Protein AF-A0A8T6W7Z4-F1 (afdb_monomer_lite)

Structure (mmCIF, N/CA/C/O backbone):
data_AF-A0A8T6W7Z4-F1
#
_entry.id   AF-A0A8T6W7Z4-F1
#
loop_
_atom_site.group_PDB
_atom_site.id
_atom_site.type_symbol
_atom_site.label_atom_id
_atom_site.label_alt_id
_atom_site.label_comp_id
_atom_site.label_asym_id
_atom_site.label_entity_id
_atom_site.label_seq_id
_atom_site.pdbx_PDB_ins_code
_atom_site.Cartn_x
_atom_site.Cartn_y
_atom_site.Cartn_z
_atom_site.occupancy
_atom_site.B_iso_or_equiv
_atom_site.auth_seq_id
_atom_site.auth_comp_i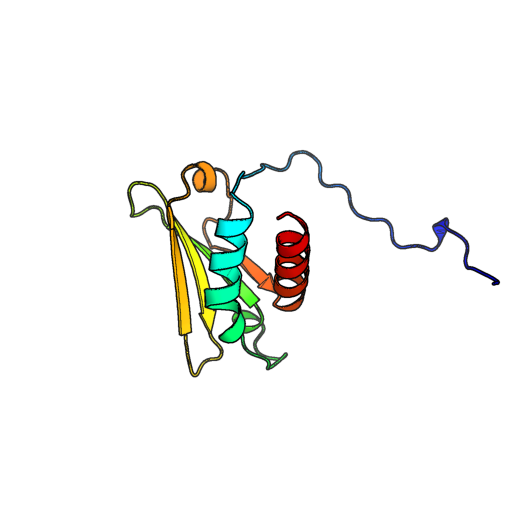d
_atom_site.auth_asym_id
_atom_site.auth_atom_id
_atom_site.pdbx_PDB_model_num
ATOM 1 N N . LEU A 1 1 ? 19.194 14.236 -30.944 1.00 69.56 1 LEU A N 1
ATOM 2 C CA . LEU A 1 1 ? 19.166 12.985 -30.153 1.00 69.56 1 LEU A CA 1
ATOM 3 C C . LEU A 1 1 ? 18.743 11.863 -31.085 1.00 69.56 1 LEU A C 1
ATOM 5 O O . LEU A 1 1 ? 17.796 12.066 -31.831 1.00 69.56 1 LEU A O 1
ATOM 9 N N . VAL A 1 2 ? 19.471 10.748 -31.095 1.00 80.56 2 VAL A N 1
ATOM 10 C CA . VAL A 1 2 ? 19.070 9.522 -31.805 1.00 80.56 2 VAL A CA 1
ATOM 11 C C . VAL A 1 2 ? 18.294 8.666 -30.802 1.00 80.56 2 VAL A C 1
ATOM 13 O O . VAL A 1 2 ? 18.743 8.539 -29.665 1.00 80.56 2 VAL A O 1
ATOM 16 N N . GLY A 1 3 ? 17.121 8.162 -31.186 1.00 91.44 3 GLY A N 1
ATOM 17 C CA . GLY A 1 3 ? 16.239 7.356 -30.331 1.00 91.44 3 GLY A CA 1
ATOM 18 C C . GLY A 1 3 ? 16.097 5.913 -30.821 1.00 91.44 3 GLY A C 1
ATOM 19 O O . GLY A 1 3 ? 16.642 5.560 -31.866 1.00 91.44 3 GLY A O 1
ATOM 20 N N . LEU A 1 4 ? 15.353 5.106 -30.062 1.00 91.94 4 LEU A N 1
ATOM 21 C CA . LEU A 1 4 ? 14.925 3.758 -30.450 1.00 91.94 4 LEU A CA 1
ATOM 22 C C . LEU A 1 4 ? 13.531 3.798 -31.106 1.00 91.94 4 LEU A C 1
ATOM 24 O O . LEU A 1 4 ? 12.775 4.745 -30.855 1.00 91.94 4 LEU A O 1
ATOM 28 N N . PRO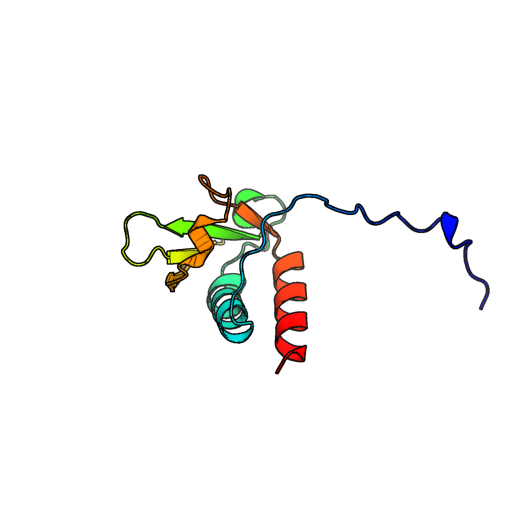 A 1 5 ? 13.178 2.799 -31.933 1.00 93.25 5 PRO A N 1
ATOM 29 C CA . PRO A 1 5 ? 11.822 2.626 -32.449 1.00 93.25 5 PRO A CA 1
ATOM 30 C C . PRO A 1 5 ? 10.780 2.505 -31.322 1.00 93.25 5 PRO A C 1
ATOM 32 O O . PRO A 1 5 ? 11.033 1.901 -30.281 1.00 93.25 5 PRO A O 1
ATOM 35 N N . ALA A 1 6 ? 9.597 3.098 -31.513 1.00 89.88 6 ALA A N 1
ATOM 36 C CA . ALA A 1 6 ? 8.550 3.133 -30.483 1.00 89.88 6 ALA A CA 1
ATOM 37 C C . ALA A 1 6 ? 7.959 1.745 -30.171 1.00 89.88 6 ALA A C 1
ATOM 39 O O . ALA A 1 6 ? 7.482 1.503 -29.066 1.00 89.88 6 ALA A O 1
ATOM 40 N N . ASP A 1 7 ? 8.002 0.838 -31.141 1.00 90.75 7 ASP A N 1
ATOM 41 C CA . ASP A 1 7 ? 7.568 -0.554 -31.055 1.00 90.75 7 ASP A CA 1
ATOM 42 C C . ASP A 1 7 ? 8.494 -1.439 -30.205 1.00 90.75 7 ASP A C 1
ATOM 44 O O . ASP A 1 7 ? 8.065 -2.503 -29.764 1.00 90.75 7 ASP A O 1
ATOM 48 N N . GLU A 1 8 ? 9.714 -0.986 -29.894 1.00 91.56 8 GLU A N 1
ATOM 49 C CA . GLU A 1 8 ? 10.602 -1.654 -28.929 1.00 91.56 8 GLU A CA 1
ATOM 50 C C . GLU A 1 8 ? 10.248 -1.337 -27.465 1.00 91.56 8 GLU A C 1
ATOM 52 O O . GLU A 1 8 ? 10.761 -1.977 -26.543 1.00 91.56 8 GLU A O 1
ATOM 57 N N . PHE A 1 9 ? 9.371 -0.358 -27.214 1.00 92.31 9 PHE A N 1
ATOM 58 C CA . PHE A 1 9 ? 8.961 -0.017 -25.855 1.00 92.31 9 PHE A CA 1
ATOM 59 C C . PHE A 1 9 ? 8.012 -1.087 -25.276 1.00 92.31 9 PHE A C 1
ATOM 61 O O . PHE A 1 9 ? 7.103 -1.543 -25.979 1.00 92.31 9 PHE A O 1
ATOM 68 N N . PRO A 1 10 ? 8.157 -1.480 -23.993 1.00 91.12 10 PRO A N 1
ATOM 69 C CA . PRO A 1 10 ? 7.281 -2.471 -23.378 1.00 91.12 10 PRO A CA 1
ATOM 70 C C . PRO A 1 10 ? 5.804 -2.075 -23.464 1.00 91.12 10 PRO A C 1
ATOM 72 O O . PRO A 1 10 ? 5.412 -0.979 -23.061 1.00 91.12 10 PRO A O 1
ATOM 75 N N . GLN A 1 11 ? 4.971 -2.993 -23.955 1.00 88.06 11 GLN A N 1
ATOM 76 C CA . GLN A 1 11 ? 3.525 -2.796 -23.985 1.00 88.06 11 GLN A CA 1
ATOM 77 C C . GLN A 1 11 ? 2.976 -2.787 -22.556 1.00 88.06 11 GLN A C 1
ATOM 79 O O . GLN A 1 11 ? 3.234 -3.699 -21.769 1.00 88.06 11 GLN A O 1
ATOM 84 N N . VAL A 1 12 ? 2.192 -1.762 -22.228 1.00 86.25 12 VAL A N 1
ATOM 85 C CA . VAL A 1 12 ? 1.472 -1.702 -20.955 1.00 86.25 12 VAL A CA 1
ATOM 86 C C . VAL A 1 12 ? 0.212 -2.552 -21.080 1.00 86.25 12 VAL A C 1
ATOM 88 O O . VAL A 1 12 ? -0.638 -2.291 -21.933 1.00 86.25 12 VAL A O 1
ATOM 91 N N . THR A 1 13 ? 0.087 -3.571 -20.231 1.00 84.94 13 THR A N 1
ATOM 92 C CA . THR A 1 13 ? -1.112 -4.412 -20.168 1.00 84.94 13 THR A CA 1
ATOM 93 C C . THR A 1 13 ? -2.326 -3.560 -19.817 1.00 84.94 13 THR A C 1
ATOM 95 O O . THR A 1 13 ? -2.315 -2.830 -18.825 1.00 84.94 13 THR A O 1
ATOM 98 N N . LYS A 1 14 ? -3.387 -3.667 -20.618 1.00 83.19 14 LYS A N 1
ATOM 99 C CA . LYS A 1 14 ? -4.691 -3.094 -20.284 1.00 83.19 14 LYS A CA 1
ATOM 100 C C . LYS A 1 14 ? -5.475 -4.113 -19.471 1.00 83.19 14 LYS A C 1
ATOM 102 O O . LYS A 1 14 ? -5.526 -5.282 -19.845 1.00 83.19 14 LYS A O 1
ATOM 107 N N . TYR A 1 15 ? -6.065 -3.662 -18.374 1.00 82.94 15 TYR A N 1
ATOM 108 C CA . TYR A 1 15 ? -6.986 -4.467 -17.585 1.00 82.94 15 TYR A CA 1
ATOM 109 C C . TYR A 1 15 ? -8.411 -4.098 -17.997 1.00 82.94 15 TYR A C 1
ATOM 111 O O . TYR A 1 15 ? -8.786 -2.927 -17.939 1.00 82.94 15 TYR A O 1
ATOM 119 N N . GLU A 1 16 ? -9.171 -5.088 -18.452 1.00 83.75 16 GLU A N 1
ATOM 120 C CA . GLU A 1 16 ? -10.608 -4.982 -18.716 1.00 83.75 16 GLU A CA 1
ATOM 121 C C . GLU A 1 16 ? -11.364 -5.598 -17.528 1.00 83.75 16 GLU A C 1
ATOM 123 O O . GLU A 1 16 ? -10.809 -6.434 -16.814 1.00 83.75 16 GLU A O 1
ATOM 128 N N . ASP A 1 17 ? -12.596 -5.148 -17.285 1.00 81.75 17 ASP A N 1
ATOM 129 C CA . ASP A 1 17 ? -13.491 -5.691 -16.249 1.00 81.75 17 ASP A CA 1
ATOM 130 C C . ASP A 1 17 ? -12.927 -5.695 -14.812 1.00 81.75 17 ASP A C 1
ATOM 132 O O . ASP A 1 17 ? -13.111 -6.644 -14.049 1.00 81.75 17 ASP A O 1
ATOM 136 N N . VAL A 1 18 ? -12.249 -4.611 -14.413 1.00 82.25 18 VAL A N 1
ATOM 137 C CA . VAL A 1 18 ? -11.804 -4.411 -13.023 1.00 82.25 18 VAL A CA 1
ATOM 138 C C . VAL A 1 18 ? -12.827 -3.626 -12.205 1.00 82.25 18 VAL A C 1
ATOM 140 O O . VAL A 1 18 ? -13.386 -2.628 -12.666 1.00 82.25 18 VAL A O 1
ATOM 143 N N . GLU A 1 19 ? -13.044 -4.054 -10.962 1.00 82.38 19 GLU A N 1
ATOM 144 C 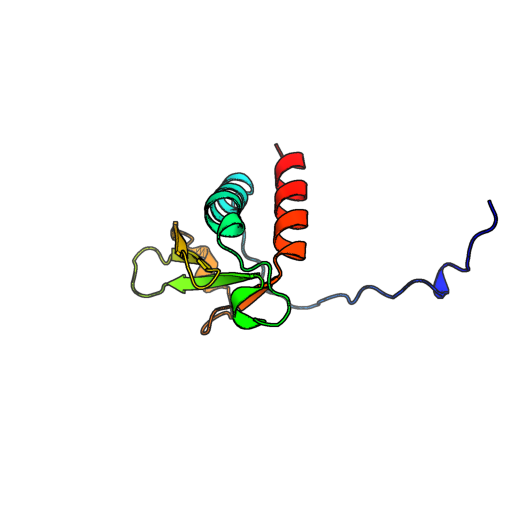CA . GLU A 1 19 ? -13.833 -3.291 -9.999 1.00 82.38 19 GLU A CA 1
ATOM 145 C C . GLU A 1 19 ? -13.009 -2.129 -9.436 1.00 82.38 19 GLU A C 1
ATOM 147 O O . GLU A 1 19 ? -11.867 -2.297 -9.004 1.00 82.38 19 GLU A O 1
ATOM 152 N N . TRP A 1 20 ? -13.607 -0.939 -9.435 1.00 84.06 20 TRP A N 1
ATOM 153 C CA . TRP A 1 20 ? -12.995 0.265 -8.885 1.00 84.06 20 TRP A CA 1
ATOM 154 C C . TRP A 1 20 ? -13.549 0.569 -7.500 1.00 84.06 20 TRP A C 1
ATOM 156 O O . TRP A 1 20 ? -14.755 0.472 -7.254 1.00 84.06 20 TRP A O 1
ATOM 166 N N . VAL A 1 21 ? -12.657 1.016 -6.620 1.00 84.56 21 VAL A N 1
ATOM 167 C CA . VAL A 1 21 ? -13.014 1.575 -5.318 1.00 84.56 21 VAL A CA 1
ATOM 168 C C . VAL A 1 21 ? -12.620 3.036 -5.298 1.00 84.56 21 VAL A C 1
ATOM 170 O O . VAL A 1 21 ? -11.476 3.380 -5.596 1.00 84.56 21 VAL A O 1
ATOM 173 N N . GLN A 1 22 ? -13.576 3.891 -4.951 1.00 86.25 22 GLN A N 1
ATOM 174 C CA . GLN A 1 22 ? -13.318 5.307 -4.782 1.00 86.25 22 GLN A CA 1
ATOM 175 C C . GLN A 1 22 ? -12.854 5.575 -3.348 1.00 86.25 22 GLN A C 1
ATOM 177 O O . GLN A 1 22 ? -13.359 5.010 -2.378 1.00 86.25 22 GLN A O 1
ATOM 182 N N . MET A 1 23 ? -11.848 6.430 -3.221 1.00 88.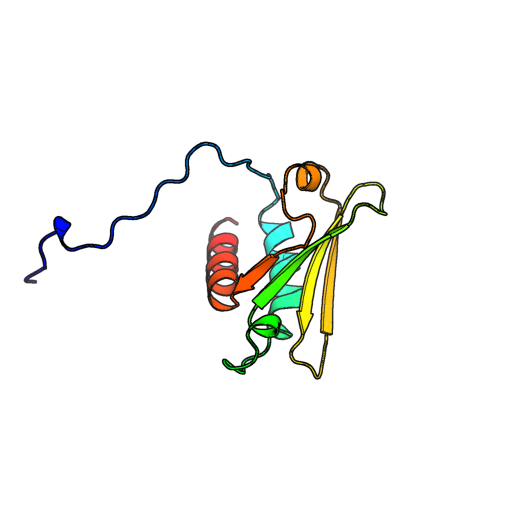19 23 MET A N 1
ATOM 183 C CA . MET A 1 23 ? -11.303 6.870 -1.945 1.00 88.19 23 MET A CA 1
ATOM 184 C C . MET A 1 23 ? -10.811 8.303 -2.101 1.00 88.19 23 MET A C 1
ATOM 186 O O . MET A 1 23 ? -10.309 8.682 -3.159 1.00 88.19 23 MET A O 1
ATOM 190 N N . GLU A 1 24 ? -10.939 9.097 -1.045 1.00 91.69 24 GLU A N 1
ATOM 191 C CA . GLU A 1 24 ? -10.331 10.421 -1.000 1.00 91.69 24 GLU A CA 1
ATOM 192 C C . GLU A 1 24 ? -8.801 10.303 -1.055 1.00 91.69 24 GLU A C 1
ATOM 194 O O . GLU A 1 24 ? -8.191 9.581 -0.262 1.00 91.69 24 GLU A O 1
ATOM 199 N N . ALA A 1 25 ? -8.170 11.033 -1.976 1.00 93.38 25 ALA A N 1
ATOM 200 C CA . ALA A 1 25 ? -6.714 11.044 -2.115 1.00 93.38 25 ALA A CA 1
ATOM 201 C C . ALA A 1 25 ? -5.983 11.411 -0.801 1.00 93.38 25 ALA A C 1
ATOM 203 O O . ALA A 1 25 ? -5.063 10.675 -0.427 1.00 93.38 25 ALA A O 1
ATOM 204 N N . PRO A 1 26 ? -6.419 12.434 -0.030 1.00 94.38 26 PRO A N 1
ATOM 205 C CA . PRO A 1 26 ? -5.805 12.756 1.260 1.00 94.38 26 PRO A CA 1
ATOM 206 C C . PRO A 1 26 ? -5.916 11.624 2.288 1.00 94.38 26 PRO A C 1
ATOM 208 O O . PRO A 1 26 ? -4.977 11.386 3.046 1.00 94.38 26 PRO A O 1
ATOM 211 N N . LEU A 1 27 ? -7.037 10.892 2.295 1.00 94.00 27 LEU A N 1
ATOM 212 C CA . LEU A 1 27 ? -7.237 9.746 3.183 1.00 94.00 27 LEU A CA 1
ATOM 213 C C . LEU A 1 27 ? -6.233 8.636 2.863 1.00 94.00 27 LEU A C 1
ATOM 215 O O . LEU A 1 27 ? -5.550 8.152 3.766 1.00 94.00 27 LEU A O 1
ATOM 219 N N . LEU A 1 28 ? -6.109 8.258 1.585 1.00 94.56 28 LEU A N 1
ATOM 220 C CA . LEU A 1 28 ? -5.148 7.237 1.167 1.00 94.56 28 LEU A CA 1
ATOM 221 C C . LEU A 1 28 ? -3.724 7.650 1.538 1.00 94.56 28 LEU A C 1
ATOM 223 O O . LEU A 1 28 ? -2.987 6.867 2.134 1.00 94.56 28 LEU A O 1
ATOM 227 N N . LYS A 1 29 ? -3.359 8.900 1.241 1.00 96.25 29 LYS A N 1
ATOM 228 C CA . LYS A 1 29 ? -2.047 9.459 1.558 1.00 96.25 29 LYS A CA 1
ATOM 229 C C . LYS A 1 29 ? -1.743 9.388 3.054 1.00 96.25 29 LYS A C 1
ATOM 231 O O . LYS A 1 29 ? -0.696 8.871 3.436 1.00 96.25 29 LYS A O 1
ATOM 236 N N . GLU A 1 30 ? -2.676 9.827 3.902 1.00 96.88 30 GLU A N 1
ATOM 237 C CA . GLU A 1 30 ? -2.542 9.754 5.362 1.00 96.88 30 GLU A CA 1
ATOM 238 C C . GLU A 1 30 ? -2.249 8.316 5.813 1.00 96.88 30 GLU A C 1
ATOM 240 O O . GLU A 1 30 ? -1.368 8.080 6.648 1.00 96.88 30 GLU A O 1
ATOM 245 N N . MET A 1 31 ? -2.977 7.342 5.256 1.00 97.62 31 MET A N 1
ATOM 246 C CA . MET A 1 31 ? -2.802 5.940 5.618 1.00 97.62 31 MET A CA 1
ATOM 247 C C . MET A 1 31 ? -1.429 5.395 5.188 1.00 97.62 31 MET A C 1
ATOM 249 O O . MET A 1 31 ? -0.803 4.641 5.941 1.00 97.62 31 MET A O 1
ATOM 253 N N . ILE A 1 32 ? -0.932 5.799 4.015 1.00 97.75 32 ILE A N 1
ATOM 254 C CA . ILE A 1 32 ? 0.400 5.431 3.513 1.00 97.75 32 ILE A CA 1
ATOM 255 C C . ILE A 1 32 ? 1.489 6.044 4.393 1.00 97.75 32 ILE A C 1
ATOM 257 O O . ILE A 1 32 ? 2.356 5.322 4.890 1.00 97.75 32 ILE A O 1
ATOM 261 N N . ASP A 1 33 ? 1.429 7.349 4.646 1.00 97.25 33 ASP A N 1
ATOM 262 C CA . ASP A 1 33 ? 2.457 8.078 5.394 1.00 97.25 33 ASP A CA 1
ATOM 263 C C . ASP A 1 33 ? 2.598 7.551 6.831 1.00 97.25 33 ASP A C 1
ATOM 265 O O . ASP A 1 33 ? 3.705 7.430 7.364 1.00 97.25 33 ASP A O 1
ATOM 269 N N . LYS A 1 34 ? 1.481 7.145 7.450 1.00 98.06 34 LYS A N 1
ATOM 270 C CA . LYS A 1 34 ? 1.459 6.555 8.797 1.00 98.06 34 LYS A CA 1
ATOM 271 C C . LYS A 1 34 ? 1.946 5.106 8.859 1.00 98.06 34 LYS A C 1
ATOM 273 O O . LYS A 1 34 ? 2.132 4.594 9.962 1.00 98.06 34 LYS A O 1
ATOM 278 N N . THR A 1 35 ? 2.176 4.427 7.736 1.00 98.19 35 THR A N 1
ATOM 279 C CA . THR A 1 35 ? 2.559 3.002 7.730 1.00 98.19 35 THR A CA 1
ATOM 280 C C . THR A 1 35 ? 3.886 2.729 7.026 1.00 98.19 35 THR A C 1
ATOM 282 O O . THR A 1 35 ? 4.673 1.915 7.506 1.00 98.19 35 THR A O 1
ATOM 285 N N . ILE A 1 36 ? 4.214 3.452 5.953 1.00 97.44 36 ILE A N 1
ATOM 286 C CA . ILE A 1 36 ? 5.336 3.135 5.057 1.00 97.44 36 ILE A CA 1
ATOM 287 C C . ILE A 1 36 ? 6.718 3.125 5.726 1.00 97.44 36 ILE A C 1
ATOM 289 O O . ILE A 1 36 ? 7.616 2.401 5.292 1.00 97.44 36 ILE A O 1
ATOM 293 N N . PHE A 1 37 ? 6.908 3.899 6.797 1.00 96.06 37 PHE A N 1
ATOM 294 C CA . PHE A 1 37 ? 8.179 3.950 7.523 1.00 96.06 37 PHE A CA 1
ATOM 295 C C . PHE A 1 37 ? 8.503 2.637 8.250 1.00 96.06 37 PHE A C 1
ATOM 297 O O . PHE A 1 37 ? 9.670 2.387 8.548 1.00 96.06 37 PHE A O 1
ATOM 304 N N . ALA A 1 38 ? 7.490 1.820 8.552 1.00 97.12 38 ALA A N 1
ATOM 305 C CA . ALA A 1 38 ? 7.649 0.541 9.235 1.00 97.12 38 ALA A CA 1
ATOM 306 C C . ALA A 1 38 ? 7.929 -0.617 8.267 1.00 97.12 38 ALA A C 1
ATOM 308 O O . ALA A 1 38 ? 8.107 -1.736 8.721 1.00 97.12 38 ALA A O 1
ATOM 309 N N . VAL A 1 39 ? 7.965 -0.383 6.951 1.00 96.69 39 VAL A N 1
ATOM 310 C CA . VAL A 1 39 ? 8.268 -1.422 5.955 1.00 96.69 39 VAL A CA 1
ATOM 311 C C . VAL A 1 39 ? 9.740 -1.832 6.040 1.00 96.69 39 VAL A C 1
ATOM 313 O O . VAL A 1 39 ? 10.619 -0.974 6.161 1.00 96.69 39 VAL A O 1
ATOM 316 N N . SER A 1 40 ? 10.025 -3.132 5.927 1.00 93.94 40 SER A N 1
ATOM 317 C CA . SER A 1 40 ? 11.401 -3.631 5.916 1.00 93.94 40 SER A CA 1
ATOM 318 C C . SER A 1 40 ? 12.178 -3.125 4.698 1.00 93.94 40 SER A C 1
ATOM 320 O O . SER A 1 40 ? 11.668 -3.078 3.578 1.00 93.94 40 SER A O 1
ATOM 322 N N . THR A 1 41 ? 13.448 -2.787 4.909 1.00 87.12 41 THR A N 1
ATOM 323 C CA . THR A 1 41 ? 14.403 -2.485 3.832 1.00 87.12 41 THR A CA 1
ATOM 324 C C . THR A 1 41 ? 15.198 -3.715 3.389 1.00 87.12 41 THR A C 1
ATOM 326 O O . THR A 1 41 ? 16.008 -3.611 2.473 1.00 87.12 41 THR A O 1
ATOM 329 N N . GLU A 1 42 ? 15.008 -4.869 4.038 1.00 87.50 42 GLU A N 1
ATOM 330 C CA . GLU A 1 42 ? 15.683 -6.117 3.678 1.00 87.50 42 GLU A CA 1
ATOM 331 C C . GLU A 1 42 ? 14.968 -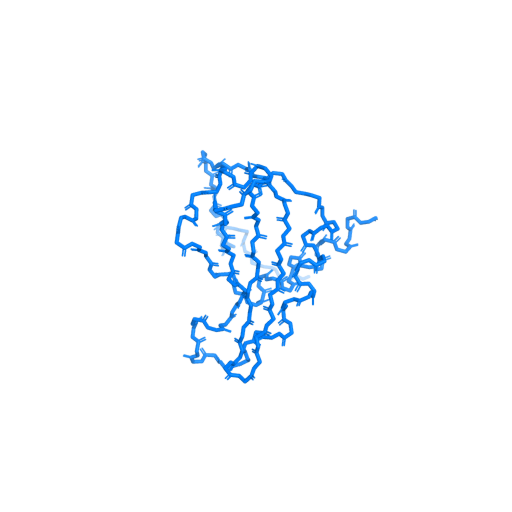6.795 2.502 1.00 87.50 42 GLU A C 1
ATOM 333 O O . GLU A 1 42 ? 13.856 -7.303 2.637 1.00 87.50 42 GLU A O 1
ATOM 338 N N . GLU A 1 43 ? 15.628 -6.857 1.344 1.00 73.00 43 GLU A N 1
ATOM 339 C CA . GLU A 1 43 ? 15.046 -7.398 0.103 1.00 73.00 43 GLU A CA 1
ATOM 340 C C . GLU A 1 43 ? 14.744 -8.908 0.152 1.00 73.00 43 GLU A C 1
ATOM 342 O O . GLU A 1 43 ? 14.012 -9.422 -0.691 1.00 73.00 43 GLU A O 1
ATOM 347 N N . THR A 1 44 ? 15.270 -9.631 1.145 1.00 84.50 44 THR A N 1
ATOM 348 C CA . THR A 1 44 ? 15.043 -11.073 1.333 1.00 84.50 44 THR A CA 1
ATOM 349 C C . THR A 1 44 ? 13.746 -11.393 2.081 1.00 84.50 44 THR A C 1
ATOM 351 O O . THR A 1 44 ? 13.278 -12.531 2.032 1.00 84.50 44 THR A O 1
ATOM 354 N N . ARG A 1 45 ? 13.133 -10.415 2.764 1.00 83.94 45 ARG A N 1
ATOM 355 C CA . ARG A 1 45 ? 11.880 -10.598 3.516 1.00 83.94 45 ARG A CA 1
ATOM 356 C C . ARG A 1 45 ? 10.680 -10.145 2.692 1.00 83.94 45 ARG A C 1
ATOM 358 O O . ARG A 1 45 ? 10.088 -9.099 2.946 1.00 83.94 45 ARG A O 1
ATOM 365 N N . TYR A 1 46 ? 10.295 -10.947 1.703 1.00 80.81 46 TYR A N 1
ATOM 366 C CA . TYR A 1 46 ? 9.246 -10.588 0.739 1.00 80.81 46 TYR A CA 1
ATOM 367 C C . TYR A 1 46 ? 7.906 -10.202 1.383 1.00 80.81 46 TYR A C 1
ATOM 369 O O . TYR A 1 46 ? 7.280 -9.231 0.961 1.00 80.81 46 TYR A O 1
ATOM 377 N N . ASN A 1 47 ? 7.496 -10.893 2.448 1.00 87.19 47 ASN A N 1
ATOM 378 C CA . ASN A 1 47 ? 6.262 -10.602 3.184 1.00 87.19 47 ASN A CA 1
ATOM 379 C C . ASN A 1 47 ? 6.308 -9.288 3.985 1.00 87.19 47 ASN A C 1
ATOM 381 O O . ASN A 1 47 ? 5.266 -8.819 4.426 1.00 87.19 47 ASN A O 1
ATOM 385 N N . LEU A 1 48 ? 7.494 -8.703 4.177 1.00 93.12 48 LEU A N 1
ATOM 386 C CA . LEU A 1 48 ? 7.707 -7.441 4.893 1.00 93.12 48 LEU A CA 1
ATOM 387 C C . LEU A 1 48 ? 8.170 -6.302 3.970 1.00 93.12 48 LEU A C 1
ATOM 389 O O . LEU A 1 48 ? 8.492 -5.215 4.444 1.00 93.12 48 LEU A O 1
ATOM 393 N N . SER A 1 49 ? 8.216 -6.543 2.656 1.00 93.38 49 SER A N 1
ATOM 394 C CA . SER A 1 49 ? 8.760 -5.616 1.648 1.00 93.38 49 SER A CA 1
ATOM 395 C C . SER A 1 49 ? 7.771 -4.534 1.177 1.00 93.38 49 SER A C 1
ATOM 397 O O . SER A 1 49 ? 8.056 -3.760 0.255 1.00 93.38 49 SER A O 1
ATOM 399 N N . GLY A 1 50 ? 6.591 -4.471 1.792 1.00 96.50 50 GLY A N 1
ATOM 400 C CA . GLY A 1 50 ? 5.507 -3.587 1.390 1.00 96.50 50 GLY A CA 1
ATOM 401 C C . GLY A 1 50 ? 4.523 -3.296 2.513 1.00 96.50 50 GLY A C 1
ATOM 402 O O . GLY A 1 50 ? 4.750 -3.651 3.669 1.00 96.50 50 GLY A O 1
ATOM 403 N N . ILE A 1 51 ? 3.427 -2.639 2.148 1.00 97.75 51 ILE A N 1
ATOM 404 C CA . ILE A 1 51 ? 2.299 -2.382 3.043 1.00 97.75 51 ILE A CA 1
ATOM 405 C C . ILE A 1 51 ? 1.227 -3.427 2.746 1.00 97.75 51 ILE A C 1
ATOM 407 O O . ILE A 1 51 ? 0.845 -3.617 1.591 1.00 97.75 51 ILE A O 1
ATOM 411 N N . TYR A 1 52 ? 0.762 -4.107 3.785 1.00 96.69 52 TYR A N 1
ATOM 412 C CA . TYR A 1 52 ? -0.345 -5.047 3.723 1.00 96.69 52 TYR A CA 1
ATOM 413 C C . TYR A 1 52 ? -1.675 -4.301 3.851 1.00 96.69 52 TYR A C 1
ATOM 415 O O . TYR A 1 52 ? -1.871 -3.551 4.804 1.00 96.69 52 TYR A O 1
ATOM 423 N N . PHE A 1 53 ? -2.570 -4.503 2.891 1.00 94.81 53 PHE A N 1
ATOM 424 C CA . PHE A 1 53 ? -3.918 -3.952 2.845 1.00 94.81 53 PHE A CA 1
ATOM 425 C C . PHE A 1 53 ? -4.901 -5.062 3.191 1.00 94.81 53 PHE A C 1
ATOM 427 O O . PHE A 1 53 ? -4.877 -6.124 2.572 1.00 94.81 53 PHE A O 1
ATOM 434 N N . GLU A 1 54 ? -5.782 -4.802 4.146 1.00 92.62 54 GLU A N 1
ATOM 435 C CA . GLU A 1 54 ? -6.765 -5.758 4.641 1.00 92.62 54 GLU A CA 1
ATOM 436 C C . GLU A 1 54 ? -8.141 -5.102 4.750 1.00 92.62 54 GLU A C 1
ATOM 438 O O . GLU A 1 54 ? -8.288 -4.026 5.333 1.00 92.62 54 GLU A O 1
ATOM 443 N N . LYS A 1 55 ? -9.159 -5.784 4.225 1.00 90.88 55 LYS A N 1
ATOM 444 C CA . LYS A 1 55 ? -10.566 -5.483 4.493 1.00 90.88 55 LYS A CA 1
ATOM 445 C C . LYS A 1 55 ? -10.946 -6.076 5.854 1.00 90.88 55 LYS A C 1
ATOM 447 O O . LYS A 1 55 ? -10.779 -7.274 6.068 1.00 90.88 55 LYS A O 1
ATOM 452 N N . VAL A 1 56 ? -11.475 -5.255 6.759 1.00 89.62 56 VAL A N 1
ATOM 453 C CA . VAL A 1 56 ? -11.907 -5.669 8.103 1.00 89.62 56 VAL A CA 1
ATOM 454 C C . VAL A 1 56 ? -13.432 -5.680 8.162 1.00 89.62 56 VAL A C 1
ATOM 456 O O . VAL A 1 56 ? -14.060 -4.633 8.299 1.00 89.62 56 VAL A O 1
ATOM 459 N N . GLU A 1 57 ? -14.022 -6.874 8.049 1.00 83.19 57 GLU A N 1
ATOM 460 C CA . GLU A 1 57 ? -15.483 -7.081 7.976 1.00 83.19 57 GLU A CA 1
ATOM 461 C C . GLU A 1 57 ? -16.169 -7.213 9.343 1.00 83.19 57 GLU A C 1
ATOM 463 O O . GLU A 1 57 ? -17.392 -7.188 9.430 1.00 83.19 57 GLU A O 1
ATOM 468 N N . THR A 1 58 ? -15.404 -7.352 10.427 1.00 80.62 58 THR A N 1
ATOM 469 C CA . THR A 1 58 ? -15.951 -7.464 11.791 1.00 80.62 58 THR A CA 1
ATOM 470 C C . THR A 1 58 ? -16.405 -6.125 12.379 1.00 80.62 58 THR A C 1
ATOM 472 O O . THR A 1 58 ? -16.841 -6.085 13.527 1.00 80.62 58 THR A O 1
ATOM 475 N N . GLU A 1 59 ? -16.264 -5.033 11.630 1.00 76.69 59 GLU A N 1
ATOM 476 C CA . GLU A 1 59 ? -16.634 -3.678 12.035 1.00 76.69 59 GLU A CA 1
ATOM 477 C C . GLU A 1 59 ? -17.773 -3.133 11.169 1.00 76.69 59 GLU A C 1
ATOM 479 O O . GLU A 1 59 ? -17.881 -3.466 9.989 1.00 76.69 59 GLU A O 1
ATOM 484 N N . ASP A 1 60 ? -18.611 -2.283 11.770 1.00 80.56 60 ASP A N 1
ATOM 485 C CA . ASP A 1 60 ? -19.669 -1.539 11.087 1.00 80.56 60 ASP A CA 1
ATOM 486 C C . ASP A 1 60 ? -19.446 -0.027 11.305 1.00 80.56 60 ASP A C 1
ATOM 488 O O . ASP A 1 60 ? -19.537 0.439 12.448 1.00 80.56 60 ASP A O 1
ATOM 492 N N . PRO A 1 61 ? -19.108 0.752 10.258 1.00 84.62 61 PRO A N 1
ATOM 493 C CA . PRO A 1 61 ? -18.927 0.332 8.864 1.00 84.62 61 PRO A CA 1
ATOM 494 C C . PRO A 1 61 ? -17.652 -0.502 8.650 1.00 84.62 61 PRO A C 1
ATOM 496 O O . PRO A 1 61 ? -16.700 -0.415 9.424 1.00 84.62 61 PRO A O 1
ATOM 499 N N . ILE A 1 62 ? -17.611 -1.251 7.543 1.00 87.62 62 ILE A N 1
ATOM 500 C CA . ILE A 1 62 ? -16.425 -2.013 7.123 1.00 87.62 62 ILE A CA 1
ATOM 501 C C . ILE A 1 62 ? -15.239 -1.058 6.938 1.00 87.62 62 ILE A C 1
ATOM 503 O O . ILE A 1 62 ? -15.365 0.034 6.369 1.00 87.62 62 ILE A O 1
ATOM 507 N N . CYS A 1 63 ? -14.071 -1.488 7.410 1.00 91.38 63 CYS A N 1
ATOM 508 C CA . CYS A 1 63 ? -12.855 -0.686 7.412 1.00 91.38 63 CYS A CA 1
ATOM 509 C C . CYS A 1 63 ? -11.787 -1.239 6.461 1.00 91.38 63 CYS A C 1
ATOM 511 O O . CYS A 1 63 ? -11.667 -2.449 6.263 1.00 91.38 63 CYS A O 1
ATOM 513 N N . LEU A 1 64 ? -10.948 -0.344 5.937 1.00 93.00 64 LEU A N 1
ATOM 514 C CA . LEU A 1 64 ? -9.669 -0.693 5.325 1.00 93.00 64 LEU A CA 1
ATOM 515 C C . LEU A 1 64 ? -8.555 -0.515 6.361 1.00 93.00 64 LEU A C 1
ATOM 517 O O . LEU A 1 6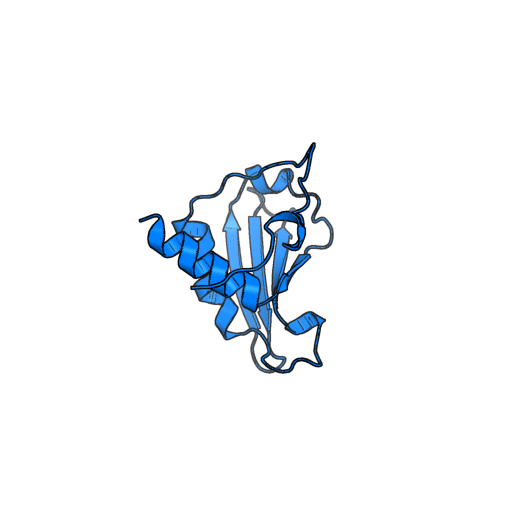4 ? -8.446 0.544 6.988 1.00 93.00 64 LEU A O 1
ATOM 521 N N . LYS A 1 65 ? -7.707 -1.531 6.517 1.00 94.81 65 LYS A N 1
ATOM 522 C CA . LYS A 1 65 ? -6.520 -1.503 7.372 1.00 94.81 65 LYS A CA 1
ATOM 523 C C . LYS A 1 65 ? -5.256 -1.599 6.527 1.00 94.81 65 LYS A C 1
ATOM 525 O O . LYS A 1 65 ? -5.129 -2.503 5.706 1.00 94.81 65 LYS A O 1
ATOM 530 N N . LEU A 1 66 ? -4.314 -0.689 6.760 1.00 97.31 66 LEU A N 1
ATOM 531 C CA . LEU A 1 66 ? -2.947 -0.776 6.244 1.00 97.31 66 LEU A CA 1
ATOM 532 C C . LEU A 1 66 ? -2.016 -1.182 7.385 1.00 97.31 66 LEU A C 1
ATOM 534 O O . LEU A 1 66 ? -2.086 -0.602 8.469 1.00 97.31 66 LEU A O 1
ATOM 538 N N . VAL A 1 67 ? -1.140 -2.154 7.140 1.00 97.88 67 VAL A N 1
ATOM 539 C CA . VAL A 1 67 ? -0.186 -2.694 8.117 1.00 97.88 67 VAL A CA 1
ATOM 540 C C . VAL A 1 67 ? 1.202 -2.780 7.490 1.00 97.88 67 VAL A C 1
ATOM 542 O O . VAL A 1 67 ? 1.360 -3.272 6.377 1.00 97.88 67 VAL A O 1
ATOM 545 N N . ALA A 1 68 ? 2.227 -2.350 8.216 1.00 98.12 68 ALA A N 1
ATOM 546 C CA . ALA A 1 68 ? 3.623 -2.529 7.831 1.00 98.12 68 ALA A CA 1
ATOM 547 C C . ALA A 1 68 ? 4.478 -2.894 9.048 1.00 98.12 68 ALA A C 1
ATOM 549 O O . ALA A 1 68 ? 4.224 -2.436 10.165 1.00 98.12 68 ALA A O 1
ATOM 550 N N . THR A 1 69 ? 5.495 -3.727 8.836 1.00 96.81 69 THR A N 1
ATOM 551 C CA . THR A 1 69 ? 6.449 -4.129 9.875 1.00 96.81 69 THR A CA 1
ATOM 552 C C . THR A 1 69 ? 7.795 -4.508 9.269 1.00 96.81 69 THR A C 1
ATOM 554 O O . THR A 1 69 ? 7.861 -5.047 8.164 1.00 96.81 69 THR A O 1
ATOM 557 N N . ASP A 1 70 ? 8.867 -4.236 10.008 1.00 95.44 70 ASP A N 1
ATOM 558 C CA . ASP A 1 70 ? 10.244 -4.609 9.680 1.00 95.44 70 ASP A CA 1
ATOM 559 C C . ASP A 1 70 ? 10.745 -5.773 10.559 1.00 95.44 70 ASP A C 1
ATOM 561 O O . ASP A 1 70 ? 11.884 -6.225 10.430 1.00 95.44 70 ASP A O 1
ATOM 565 N N . GLY A 1 71 ? 9.872 -6.300 11.426 1.00 92.94 71 GLY A N 1
ATOM 566 C CA . GLY A 1 71 ? 10.180 -7.313 12.436 1.00 92.94 71 GLY A CA 1
ATOM 567 C C . GLY A 1 71 ? 10.616 -6.737 13.788 1.00 92.94 71 GLY A C 1
ATOM 568 O O . GLY A 1 71 ? 10.627 -7.472 14.772 1.00 92.94 71 GLY A O 1
ATOM 569 N N . HIS A 1 72 ? 10.924 -5.440 13.866 1.00 94.25 72 HIS A N 1
ATOM 570 C CA . HIS A 1 72 ? 11.268 -4.740 15.108 1.00 94.25 72 HIS A CA 1
ATOM 571 C C . HIS A 1 72 ? 10.149 -3.813 15.577 1.00 94.25 72 HIS A C 1
ATOM 573 O O . HIS A 1 72 ? 9.928 -3.655 16.776 1.00 94.25 72 HIS A O 1
ATOM 579 N N . ARG A 1 73 ? 9.430 -3.210 14.633 1.00 95.19 73 ARG A N 1
ATOM 580 C CA . ARG A 1 73 ? 8.283 -2.338 14.880 1.00 95.19 73 ARG A CA 1
ATOM 581 C C . ARG A 1 73 ? 7.164 -2.658 13.907 1.00 95.19 73 ARG A C 1
ATOM 583 O O . ARG A 1 73 ? 7.408 -3.064 12.777 1.00 95.19 73 ARG A O 1
ATOM 590 N N . LEU A 1 74 ? 5.939 -2.421 14.351 1.00 97.44 74 LEU A N 1
ATOM 591 C CA . LEU A 1 74 ? 4.735 -2.536 13.543 1.00 97.44 74 LEU A CA 1
ATOM 592 C C . LEU A 1 74 ? 4.000 -1.200 13.589 1.00 97.44 74 LEU A C 1
ATOM 594 O O . LEU A 1 74 ? 3.830 -0.629 14.666 1.00 97.44 74 LEU A O 1
ATOM 598 N N . SER A 1 75 ? 3.564 -0.721 12.429 1.00 98.44 75 SER A N 1
ATOM 599 C CA . SER A 1 75 ? 2.627 0.393 12.321 1.00 98.44 75 SER A CA 1
ATOM 600 C C . SER A 1 75 ? 1.394 -0.069 11.565 1.00 98.44 75 SER A C 1
ATOM 602 O O . SER A 1 75 ? 1.505 -0.762 10.551 1.00 98.44 75 SER A O 1
ATOM 604 N N . PHE A 1 76 ? 0.222 0.318 12.053 1.00 98.31 76 PHE A N 1
ATOM 605 C CA . PHE A 1 76 ? -1.018 0.126 11.324 1.00 98.31 76 PHE A CA 1
ATOM 606 C C . PHE A 1 76 ? -1.929 1.336 11.471 1.00 98.31 76 PHE A C 1
ATOM 608 O O . PHE A 1 76 ? -1.844 2.102 12.432 1.00 98.31 76 PHE A O 1
ATOM 615 N N . ILE A 1 77 ? -2.825 1.475 10.506 1.00 98.12 77 ILE A N 1
ATOM 616 C CA . ILE A 1 77 ? -3.915 2.437 10.532 1.00 98.12 77 ILE A CA 1
ATOM 617 C C . ILE A 1 77 ? -5.150 1.788 9.938 1.00 98.12 77 ILE A C 1
ATOM 619 O O . ILE A 1 77 ? -5.060 1.002 8.997 1.00 98.12 77 ILE A O 1
ATOM 623 N N . GLN A 1 78 ? -6.301 2.128 10.498 1.00 95.69 78 GLN A N 1
ATOM 624 C CA . GLN A 1 78 ? -7.587 1.630 10.058 1.00 95.69 78 GLN A CA 1
ATOM 625 C C . GLN A 1 78 ? -8.541 2.803 9.879 1.00 95.69 78 GLN A C 1
ATOM 627 O O . GLN A 1 78 ? -8.601 3.692 10.733 1.00 95.69 78 GLN A O 1
ATOM 632 N N . LYS A 1 79 ? -9.248 2.828 8.749 1.00 94.44 79 LYS A N 1
ATOM 633 C CA . LYS A 1 79 ? -10.212 3.876 8.414 1.00 94.44 79 LYS A CA 1
ATOM 634 C C . LYS A 1 79 ? -11.490 3.236 7.857 1.00 94.44 79 LYS A C 1
ATOM 636 O O . LYS A 1 79 ? -11.382 2.294 7.067 1.00 94.44 79 LYS A O 1
ATOM 641 N N . PRO A 1 80 ? -12.676 3.743 8.236 1.00 91.56 80 PRO A N 1
ATOM 642 C CA . PRO A 1 80 ? -13.935 3.379 7.597 1.00 91.56 80 PRO A CA 1
ATOM 643 C C . PRO A 1 80 ? -13.870 3.570 6.083 1.00 91.56 80 PRO A C 1
ATOM 645 O O . PRO A 1 80 ? -13.493 4.646 5.621 1.00 91.56 80 PRO A O 1
ATOM 648 N N . LEU A 1 81 ? -14.255 2.553 5.313 1.00 87.69 81 LEU A N 1
ATOM 649 C CA . LEU A 1 81 ? -14.357 2.656 3.859 1.00 87.69 81 LEU A CA 1
ATOM 650 C C . LEU A 1 81 ? -15.492 1.752 3.357 1.00 87.69 81 LEU A C 1
ATOM 652 O O . LEU A 1 81 ? -15.245 0.600 3.027 1.00 87.69 81 LEU A O 1
ATOM 656 N N . PRO A 1 82 ? -16.738 2.244 3.257 1.00 75.56 82 PRO A N 1
ATOM 657 C CA . PRO A 1 82 ? -17.888 1.413 2.882 1.00 75.56 82 PRO A CA 1
ATOM 658 C C . PRO A 1 82 ? -17.744 0.717 1.516 1.00 75.56 82 PRO A C 1
ATOM 660 O O . PRO A 1 82 ? -18.190 -0.417 1.330 1.00 75.56 82 PRO A O 1
ATOM 663 N N . GLU A 1 83 ? -17.072 1.371 0.564 1.00 81.06 83 GLU A N 1
ATOM 664 C CA . GLU A 1 83 ? -16.826 0.824 -0.775 1.00 81.06 83 GLU A CA 1
ATOM 665 C C . GLU A 1 83 ? -15.735 -0.253 -0.816 1.00 81.06 83 GLU A C 1
ATOM 667 O O . GLU A 1 83 ? -15.583 -0.924 -1.835 1.00 81.06 83 GLU A O 1
ATOM 672 N N . VAL A 1 84 ? -15.019 -0.486 0.293 1.00 79.06 84 VAL A N 1
ATOM 673 C CA . VAL A 1 84 ? -13.998 -1.542 0.388 1.00 79.06 84 VAL A CA 1
ATOM 674 C C . VAL A 1 84 ? -14.588 -2.942 0.193 1.00 79.06 84 VAL A C 1
ATOM 676 O O . VAL A 1 84 ? -13.862 -3.881 -0.112 1.00 79.06 84 VAL A O 1
ATOM 679 N N . THR A 1 85 ? -15.907 -3.089 0.338 1.00 74.44 85 THR A N 1
ATOM 680 C CA . THR A 1 85 ? -16.659 -4.318 0.038 1.00 74.44 85 THR A CA 1
ATOM 681 C C . THR A 1 85 ? -16.455 -4.820 -1.389 1.00 74.44 85 THR A C 1
ATOM 683 O O . THR A 1 85 ? -16.523 -6.025 -1.608 1.00 74.44 85 THR A O 1
ATOM 686 N N . LYS A 1 86 ? -16.152 -3.918 -2.330 1.00 74.75 86 LYS A N 1
ATOM 687 C CA . LYS A 1 86 ? -15.831 -4.229 -3.732 1.00 74.75 86 LYS A CA 1
ATOM 688 C C . LYS A 1 86 ? -14.387 -4.723 -3.925 1.00 74.75 86 LYS A C 1
ATOM 690 O O . LYS A 1 86 ? -13.991 -5.091 -5.021 1.00 74.75 86 LYS A O 1
ATOM 695 N N . PHE A 1 87 ? -13.545 -4.727 -2.887 1.00 72.62 87 PHE A N 1
ATOM 696 C CA . PHE A 1 87 ? -12.227 -5.350 -3.004 1.00 72.62 87 PHE A CA 1
ATOM 697 C C . PHE A 1 87 ? -12.335 -6.867 -2.856 1.00 72.62 87 PHE A C 1
ATOM 699 O O . PHE A 1 87 ? -12.657 -7.377 -1.782 1.00 72.62 87 PHE A O 1
ATOM 706 N N . ALA A 1 88 ? -11.911 -7.589 -3.893 1.00 69.00 88 ALA A N 1
ATOM 707 C CA . ALA A 1 88 ? -11.683 -9.035 -3.863 1.00 69.00 88 ALA A CA 1
ATOM 708 C C . ALA A 1 88 ? -10.387 -9.423 -3.104 1.00 69.00 88 ALA A C 1
ATOM 710 O O . ALA A 1 88 ? -9.632 -10.298 -3.528 1.00 69.00 88 ALA A O 1
ATOM 711 N N . PHE A 1 89 ? -10.081 -8.746 -1.990 1.00 70.69 89 PHE A N 1
ATOM 712 C CA . PHE A 1 89 ? -8.884 -8.970 -1.167 1.00 70.69 89 PHE A CA 1
ATOM 713 C C . PHE A 1 89 ? -9.233 -9.689 0.138 1.00 70.69 89 PHE A C 1
ATOM 715 O O . PHE A 1 89 ? -8.824 -9.265 1.217 1.00 70.69 89 PHE A O 1
ATOM 722 N N . ASP A 1 90 ? -9.975 -10.793 0.061 1.00 72.62 90 ASP A N 1
ATOM 723 C CA . ASP A 1 90 ? -10.432 -11.524 1.257 1.00 72.62 90 ASP A CA 1
ATOM 724 C C . ASP A 1 90 ? -9.276 -12.071 2.118 1.00 72.62 90 ASP A C 1
ATOM 726 O O . ASP A 1 90 ? -9.457 -12.390 3.288 1.00 72.62 90 ASP A O 1
ATOM 730 N N . LYS A 1 91 ? -8.066 -12.164 1.551 1.00 82.31 91 LYS A N 1
ATOM 731 C CA . LYS A 1 91 ? -6.823 -12.536 2.256 1.00 82.31 91 LYS A CA 1
ATOM 732 C C . LYS A 1 91 ? -5.819 -11.384 2.369 1.00 82.31 91 LYS A C 1
ATOM 734 O O . LYS A 1 91 ? -4.648 -11.630 2.648 1.00 82.31 91 LYS A O 1
ATOM 739 N N . GLY A 1 92 ? -6.275 -10.164 2.089 1.00 89.44 92 GLY A N 1
ATOM 740 C CA . GLY A 1 92 ? -5.453 -8.973 1.932 1.00 89.44 92 GLY A CA 1
ATOM 741 C C . GLY A 1 92 ? -4.435 -9.062 0.792 1.00 89.44 92 GLY A C 1
ATOM 742 O O . GLY A 1 92 ? -4.299 -10.081 0.111 1.00 89.44 92 GLY A O 1
ATOM 743 N N . ILE A 1 93 ? -3.718 -7.965 0.567 1.00 93.12 93 ILE A N 1
ATOM 744 C CA . ILE A 1 93 ? -2.656 -7.873 -0.444 1.00 93.12 93 ILE A CA 1
ATOM 745 C C . ILE A 1 93 ? -1.458 -7.110 0.103 1.00 93.12 93 ILE A C 1
ATOM 747 O O . ILE A 1 93 ? -1.615 -6.210 0.919 1.00 93.12 93 ILE A O 1
ATOM 751 N N . ILE A 1 94 ? -0.253 -7.436 -0.363 1.00 94.69 94 ILE A N 1
ATOM 752 C CA . ILE A 1 94 ? 0.951 -6.654 -0.063 1.00 94.69 94 ILE A CA 1
ATOM 753 C C . ILE A 1 94 ? 1.288 -5.820 -1.290 1.00 94.69 94 ILE A C 1
ATOM 755 O O . ILE A 1 94 ? 1.581 -6.373 -2.350 1.00 94.69 94 ILE A O 1
ATOM 759 N N . ILE A 1 95 ? 1.290 -4.497 -1.137 1.00 95.25 95 ILE A N 1
ATOM 760 C CA . ILE A 1 95 ? 1.742 -3.584 -2.185 1.00 95.25 95 ILE A CA 1
ATOM 761 C C . ILE A 1 95 ? 3.206 -3.203 -1.912 1.00 95.25 95 ILE A C 1
ATOM 763 O O . ILE A 1 95 ? 3.508 -2.701 -0.822 1.00 95.25 95 ILE A O 1
ATOM 767 N N . PRO A 1 96 ? 4.136 -3.430 -2.864 1.00 95.62 96 PRO A N 1
ATOM 768 C CA . PRO A 1 96 ? 5.561 -3.177 -2.659 1.00 95.62 96 PRO A CA 1
ATOM 769 C C . PRO A 1 96 ? 5.869 -1.730 -2.274 1.00 95.62 96 PRO A C 1
ATOM 771 O O . PRO A 1 96 ? 5.302 -0.792 -2.840 1.00 95.62 96 PRO A O 1
ATOM 774 N N . ARG A 1 97 ? 6.862 -1.534 -1.394 1.00 95.56 97 ARG A N 1
ATOM 775 C CA . ARG A 1 97 ? 7.279 -0.206 -0.905 1.00 95.56 97 ARG A CA 1
ATOM 776 C C . ARG A 1 97 ? 7.500 0.817 -2.018 1.00 95.56 97 ARG A C 1
ATOM 778 O O . ARG A 1 97 ? 7.098 1.964 -1.877 1.00 95.56 97 ARG A O 1
ATOM 785 N N . LYS A 1 98 ? 8.153 0.410 -3.113 1.00 94.62 98 LYS A N 1
ATOM 786 C CA . LYS A 1 98 ? 8.431 1.299 -4.254 1.00 94.62 98 LYS A CA 1
ATOM 787 C C . LYS A 1 98 ? 7.137 1.812 -4.890 1.00 94.62 98 LYS A C 1
ATOM 789 O O . LYS A 1 98 ? 7.014 3.011 -5.088 1.00 94.62 98 LYS A O 1
ATOM 794 N N . GLY A 1 99 ? 6.164 0.930 -5.127 1.00 95.69 99 GLY A N 1
ATOM 795 C CA . GLY A 1 99 ? 4.856 1.323 -5.657 1.00 95.69 99 GLY A CA 1
ATOM 796 C C . GLY A 1 99 ? 4.114 2.268 -4.713 1.00 95.69 99 GLY A C 1
ATOM 797 O O . GLY A 1 99 ? 3.559 3.264 -5.156 1.00 95.69 99 GLY A O 1
ATOM 798 N N . MET A 1 100 ? 4.193 2.014 -3.405 1.00 96.56 100 MET A N 1
ATOM 799 C CA . MET A 1 100 ? 3.586 2.881 -2.392 1.00 96.56 100 MET A CA 1
ATOM 800 C C . MET A 1 100 ? 4.233 4.269 -2.306 1.00 96.56 100 MET A C 1
ATOM 802 O O . MET A 1 100 ? 3.532 5.247 -2.064 1.00 96.56 100 MET A O 1
ATOM 806 N N . LEU A 1 101 ? 5.549 4.375 -2.525 1.00 95.88 101 LEU A N 1
ATOM 807 C CA . LEU A 1 101 ? 6.244 5.665 -2.581 1.00 95.88 101 LEU A CA 1
ATOM 808 C C . LEU A 1 101 ? 5.834 6.487 -3.802 1.00 95.88 101 LEU A C 1
ATOM 810 O O . LEU A 1 101 ? 5.561 7.674 -3.655 1.00 95.88 101 LEU A O 1
ATOM 814 N N . GLU A 1 102 ? 5.784 5.874 -4.986 1.00 96.44 102 GLU A N 1
ATOM 815 C CA . GLU A 1 102 ? 5.340 6.585 -6.191 1.00 96.44 102 GLU A CA 1
ATOM 816 C C . GLU A 1 102 ? 3.865 6.982 -6.084 1.00 96.44 102 GLU A C 1
ATOM 818 O O . GLU A 1 102 ? 3.508 8.102 -6.432 1.00 96.44 102 GLU A O 1
ATOM 823 N N . LEU A 1 103 ? 3.020 6.116 -5.516 1.00 95.25 103 LEU A N 1
ATOM 824 C CA . LEU A 1 103 ? 1.623 6.448 -5.253 1.00 95.25 103 LEU A CA 1
ATOM 825 C C . LEU A 1 103 ? 1.491 7.638 -4.294 1.00 95.25 103 LEU A C 1
ATOM 827 O O . LEU A 1 103 ? 0.716 8.541 -4.576 1.00 95.25 103 LEU A O 1
ATOM 831 N N . SER A 1 104 ? 2.264 7.680 -3.201 1.00 94.69 104 SER A N 1
ATOM 832 C CA . SER A 1 104 ? 2.235 8.824 -2.274 1.00 94.69 104 SER A CA 1
ATOM 833 C C . SER A 1 104 ? 2.605 10.138 -2.976 1.00 94.69 104 SER A C 1
ATOM 835 O O . SER A 1 104 ? 1.909 11.132 -2.798 1.00 94.69 104 SER A O 1
ATOM 837 N N . ARG A 1 105 ? 3.612 10.131 -3.865 1.00 94.44 105 ARG A N 1
ATOM 838 C CA . ARG A 1 105 ? 3.981 11.314 -4.669 1.00 94.44 105 ARG A CA 1
ATOM 839 C C . ARG A 1 105 ? 2.866 11.765 -5.612 1.00 94.44 105 ARG A C 1
ATOM 841 O O . ARG A 1 105 ? 2.571 12.950 -5.673 1.00 94.44 105 ARG A O 1
ATOM 848 N N . LEU A 1 106 ? 2.217 10.835 -6.314 1.00 94.44 106 LEU A N 1
ATOM 849 C CA . LEU A 1 106 ? 1.091 11.160 -7.202 1.00 94.44 106 LEU A CA 1
ATOM 850 C C . LEU A 1 106 ? -0.095 11.772 -6.438 1.00 94.44 106 LEU A C 1
ATOM 852 O O . LEU A 1 106 ? -0.805 12.629 -6.963 1.00 94.44 106 LEU A O 1
ATOM 856 N N . LEU A 1 107 ? -0.307 11.338 -5.193 1.00 93.19 107 LEU A N 1
ATOM 857 C CA . LEU A 1 107 ? -1.350 11.878 -4.323 1.00 93.19 107 LEU A CA 1
ATOM 858 C C . LEU A 1 107 ? -1.005 13.278 -3.781 1.00 93.19 107 LEU A C 1
ATOM 860 O O . LEU A 1 107 ? -1.928 14.024 -3.480 1.00 93.19 107 LEU A O 1
ATOM 864 N N . GLU A 1 108 ? 0.279 13.655 -3.688 1.00 87.56 108 GLU A N 1
ATOM 865 C CA . GLU A 1 108 ? 0.716 15.025 -3.342 1.00 87.56 108 GLU A CA 1
ATOM 866 C C . GLU A 1 108 ? 0.425 16.032 -4.456 1.00 87.56 108 GLU A C 1
ATOM 868 O O . GLU A 1 108 ? 0.085 17.176 -4.182 1.00 87.56 108 GLU A O 1
ATOM 873 N N . GLU A 1 109 ? 0.521 15.609 -5.716 1.00 74.38 109 GLU A N 1
ATOM 874 C CA . GLU A 1 109 ? 0.245 16.462 -6.882 1.00 74.38 109 GLU A CA 1
ATOM 875 C C . GLU A 1 109 ? -1.258 16.707 -7.113 1.00 74.38 109 GLU A C 1
ATOM 877 O O . GLU A 1 109 ? -1.630 17.486 -7.990 1.00 74.38 109 GLU A O 1
ATOM 882 N N . SER A 1 110 ? -2.119 16.026 -6.350 1.00 60.41 110 SER A N 1
ATOM 883 C CA . SER A 1 110 ? -3.582 16.077 -6.470 1.00 60.41 110 SER A CA 1
ATOM 884 C C . SER A 1 110 ? -4.257 17.043 -5.477 1.00 60.41 110 SER A C 1
ATOM 886 O O . SER A 1 110 ? -5.488 17.043 -5.394 1.00 60.41 110 SER A O 1
ATOM 888 N N . GLU A 1 111 ? -3.476 17.826 -4.720 1.00 47.94 111 GLU A N 1
ATOM 889 C CA . GLU A 1 111 ? -3.947 18.933 -3.860 1.00 47.94 111 GLU A CA 1
ATOM 890 C C . GLU A 1 111 ? -4.117 20.265 -4.612 1.00 47.94 111 GLU A C 1
ATOM 892 O O . GLU A 1 111 ? -3.315 20.568 -5.527 1.00 47.94 111 GLU A O 1
#

Foldseek 3Di:
DDDDDPVPDDDDDDDDPADDADDQLVVLLVQLVQFLVAAAPDPVPVVRQFWWWAWAVVDVVIKIKTWHHNPVDITMDIDRGNSCVSDPQNVTDGDGSVNSVVSSVVSVVVD

Sequence (111 aa):
LVGLPADEFPQVTKYEDVEWVQMEAPLLKEMIDKTIFAVSTEETRYNLSGIYFEKVETEDPICLKLVATDGHRLSFIQKPLPEVTKFAFDKGIIIPRKGMLELSRLLEESE

Secondary structure (DSSP, 8-state):
-----GGGSPPPPPPPSPPP----HHHHHHHHHTTGGGS---TT-GGGSEEEEEEETTSSS-EEEEEEE-SS-EEEEEEE-GGGGG---TT-EEEEHHHHHHHHHHHHTT-

Radius of gyration: 16.7 Å; chains: 1; bounding box: 39×32×48 Å

pLDDT: mean 89.02, std 8.98, range [47.94, 98.44]